Protein AF-A0A242C5A8-F1 (afdb_monomer_lite)

Structure (mmCIF, N/CA/C/O backbone):
data_AF-A0A242C5A8-F1
#
_entry.id   AF-A0A242C5A8-F1
#
loop_
_atom_site.group_PDB
_atom_site.id
_atom_site.type_symbol
_atom_site.label_atom_id
_atom_site.label_alt_id
_atom_site.label_comp_id
_atom_site.label_asym_id
_atom_site.label_entity_id
_atom_site.label_seq_id
_atom_site.pdbx_PDB_ins_code
_atom_site.Cartn_x
_atom_site.Cartn_y
_atom_site.Cartn_z
_atom_site.occupancy
_atom_site.B_iso_or_equiv
_atom_site.auth_seq_id
_atom_site.auth_comp_id
_atom_site.auth_asym_id
_atom_site.auth_atom_id
_atom_site.pdbx_PDB_model_num
ATOM 1 N N . MET A 1 1 ? -33.058 13.039 38.234 1.00 39.91 1 MET A N 1
ATOM 2 C CA . MET A 1 1 ? -32.446 13.280 36.909 1.00 39.91 1 MET A CA 1
ATOM 3 C C . MET A 1 1 ? -31.257 12.349 36.767 1.00 39.91 1 MET A C 1
ATOM 5 O O . MET A 1 1 ? -30.264 12.520 37.462 1.00 39.91 1 MET A O 1
ATOM 9 N N . GLU A 1 2 ? -31.403 11.298 35.969 1.00 43.56 2 GLU A N 1
ATOM 10 C CA . GLU A 1 2 ? -30.391 10.254 35.817 1.00 43.56 2 GLU A CA 1
ATOM 11 C C . GLU A 1 2 ? -29.192 10.812 35.029 1.00 43.56 2 GL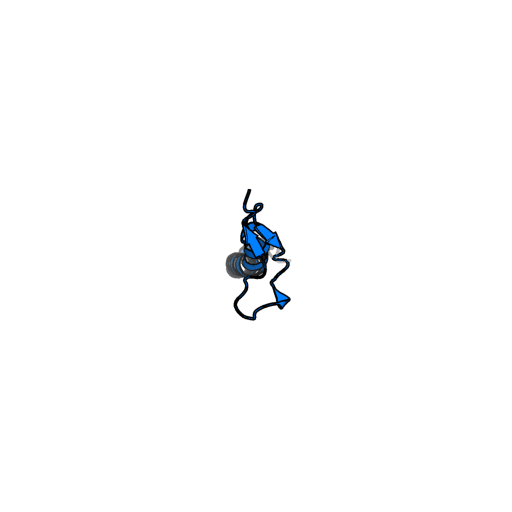U A C 1
ATOM 13 O O . GLU A 1 2 ? -29.326 11.210 33.869 1.00 43.56 2 GLU A O 1
ATOM 18 N N . LYS A 1 3 ? -28.016 10.904 35.666 1.00 53.75 3 LYS A N 1
ATOM 19 C CA . LYS A 1 3 ? -26.768 11.269 34.984 1.00 53.75 3 LYS A CA 1
ATOM 20 C C . LYS A 1 3 ? -26.409 10.127 34.034 1.00 53.75 3 LYS A C 1
ATOM 22 O O . LYS A 1 3 ? -25.744 9.178 34.438 1.00 53.75 3 LYS A O 1
ATOM 27 N N . LYS A 1 4 ? -26.831 10.223 32.768 1.00 57.75 4 LYS A N 1
ATOM 28 C CA . LYS A 1 4 ? -26.322 9.373 31.683 1.00 57.75 4 LYS A CA 1
ATOM 29 C C . LYS A 1 4 ? -24.810 9.568 31.624 1.00 57.75 4 LYS A C 1
ATOM 31 O O . LYS A 1 4 ? -24.337 10.560 31.074 1.00 57.75 4 LYS A O 1
ATOM 36 N N . SER A 1 5 ? -24.056 8.656 32.228 1.00 61.84 5 SER A N 1
ATOM 37 C CA . SER A 1 5 ? -22.605 8.617 32.117 1.00 61.84 5 SER A CA 1
ATOM 38 C C . SER A 1 5 ? -22.279 8.450 30.635 1.00 61.84 5 SER A C 1
ATOM 40 O O . SER A 1 5 ? -22.482 7.398 30.026 1.00 61.84 5 SER A O 1
ATOM 42 N N . GLN A 1 6 ? -21.877 9.551 30.001 1.00 63.66 6 GLN A N 1
ATOM 43 C CA . GLN A 1 6 ? -21.481 9.558 28.604 1.00 63.66 6 GLN A CA 1
ATOM 44 C C . GLN A 1 6 ? -20.159 8.799 28.507 1.00 63.66 6 GLN A C 1
ATOM 46 O O . GLN A 1 6 ? -19.079 9.368 28.624 1.00 63.66 6 GLN A O 1
ATOM 51 N N . LEU A 1 7 ? -20.251 7.475 28.369 1.00 67.19 7 LEU A N 1
ATOM 52 C CA . LEU A 1 7 ? -19.106 6.633 28.060 1.00 67.19 7 LEU A CA 1
ATOM 53 C C . LEU A 1 7 ? -18.372 7.243 26.852 1.00 67.19 7 LEU A C 1
ATOM 55 O O . LEU A 1 7 ? -19.035 7.572 25.862 1.00 67.19 7 LEU A O 1
ATOM 59 N N . PRO A 1 8 ? -17.036 7.386 26.914 1.00 72.06 8 PRO A N 1
ATOM 60 C CA . PRO A 1 8 ? -16.260 8.007 25.852 1.00 72.06 8 PRO A CA 1
ATOM 61 C C . PRO A 1 8 ? -16.569 7.390 24.483 1.00 72.06 8 PRO A C 1
ATOM 63 O O . PRO A 1 8 ? -16.717 6.169 24.373 1.00 72.06 8 PRO A O 1
ATOM 66 N N . TRP A 1 9 ? -16.647 8.212 23.433 1.00 69.44 9 TRP A N 1
ATOM 67 C CA . TRP A 1 9 ? -17.065 7.794 22.085 1.00 69.44 9 TRP A CA 1
ATOM 68 C C . TRP A 1 9 ? -16.269 6.588 21.550 1.00 69.44 9 TRP A C 1
ATOM 70 O O . TRP A 1 9 ? -16.839 5.684 20.933 1.00 69.44 9 TRP A O 1
ATOM 80 N N . TYR A 1 10 ? -14.978 6.514 21.883 1.00 66.88 10 TYR A N 1
ATOM 81 C CA . TYR A 1 10 ? -14.082 5.420 21.512 1.00 66.88 10 TYR A CA 1
ATOM 82 C C . TYR A 1 10 ? -14.4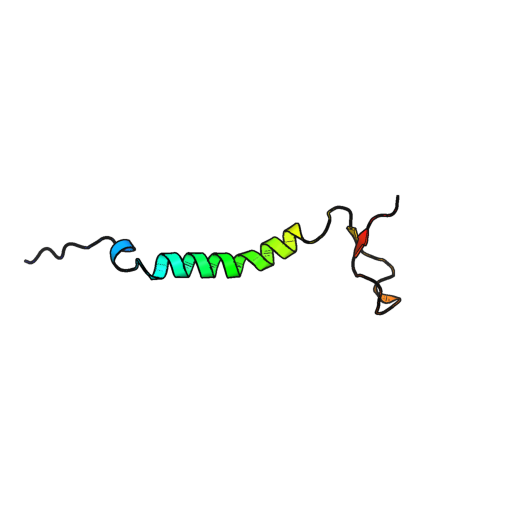37 4.084 22.189 1.00 66.88 10 TYR A C 1
ATOM 84 O O . TYR A 1 10 ? -14.137 3.028 21.643 1.00 66.88 10 TYR A O 1
ATOM 92 N N . LYS A 1 11 ? -15.120 4.087 23.349 1.00 67.81 11 LYS A N 1
ATOM 93 C CA . LYS A 1 11 ? -15.607 2.856 24.001 1.00 67.81 11 LYS A CA 1
ATOM 94 C C . LYS A 1 11 ? -16.844 2.279 23.312 1.00 67.81 11 LYS A C 1
ATOM 96 O O . LYS A 1 11 ? -17.005 1.064 23.320 1.00 67.81 11 LYS A O 1
ATOM 101 N N . ARG A 1 12 ? -17.691 3.120 22.706 1.00 67.31 12 ARG A N 1
ATOM 102 C CA . ARG A 1 12 ? -18.897 2.681 21.976 1.00 67.31 12 ARG A CA 1
ATOM 103 C C . ARG A 1 12 ? -18.583 2.131 20.587 1.00 67.31 12 ARG A C 1
ATOM 105 O O . ARG A 1 12 ? -19.300 1.268 20.101 1.00 67.31 12 ARG A O 1
ATOM 112 N N . LYS A 1 13 ? -17.516 2.623 19.951 1.00 68.69 13 LYS A N 1
ATOM 113 C CA . LYS A 1 13 ? -17.140 2.282 18.571 1.00 68.69 13 LYS A CA 1
ATOM 114 C C . LYS A 1 13 ? -15.802 1.541 18.467 1.00 68.69 13 LYS A C 1
ATOM 116 O O . LYS A 1 13 ? -15.106 1.670 17.466 1.00 68.69 13 LYS A O 1
ATOM 121 N N . LYS A 1 14 ? -15.454 0.734 19.476 1.00 73.81 14 LYS A N 1
ATOM 122 C CA . LYS A 1 14 ? -14.191 -0.029 19.510 1.00 73.81 14 LYS A CA 1
ATOM 123 C C . LYS A 1 14 ? -13.967 -0.914 18.283 1.00 73.81 14 LYS A C 1
ATOM 125 O O . LYS A 1 14 ? -12.825 -1.093 17.898 1.00 73.81 14 LYS A O 1
ATOM 130 N N . PHE A 1 15 ? -15.034 -1.434 17.675 1.00 80.25 15 PHE A N 1
ATOM 131 C CA . PHE A 1 15 ? -14.949 -2.264 16.469 1.00 80.25 15 PHE A CA 1
ATOM 132 C C . PHE A 1 15 ? -14.647 -1.457 15.197 1.00 80.25 15 PHE A C 1
ATOM 134 O O . PHE A 1 15 ? -13.944 -1.926 14.313 1.00 80.25 15 PHE A O 1
ATOM 141 N N . TYR A 1 16 ? -15.127 -0.216 15.111 1.00 82.56 16 TYR A N 1
ATOM 142 C CA . TYR A 1 16 ? -14.931 0.621 13.926 1.00 82.56 16 TYR A CA 1
ATOM 143 C C . TYR A 1 16 ? -13.517 1.191 13.836 1.00 82.56 16 TYR A C 1
ATOM 145 O O . TYR A 1 16 ? -13.057 1.497 12.744 1.00 82.56 16 TYR A O 1
ATOM 153 N N . LEU A 1 17 ? -12.826 1.320 14.973 1.00 85.50 17 LEU A N 1
ATOM 154 C CA . LEU A 1 17 ? -11.456 1.819 15.024 1.00 85.50 17 LEU A CA 1
ATOM 155 C C . LEU A 1 17 ? -10.473 0.932 14.222 1.00 85.50 17 LEU A C 1
ATOM 157 O O . LEU A 1 17 ? -9.838 1.464 13.317 1.00 85.50 17 LEU A O 1
ATOM 161 N N . PRO A 1 18 ? -1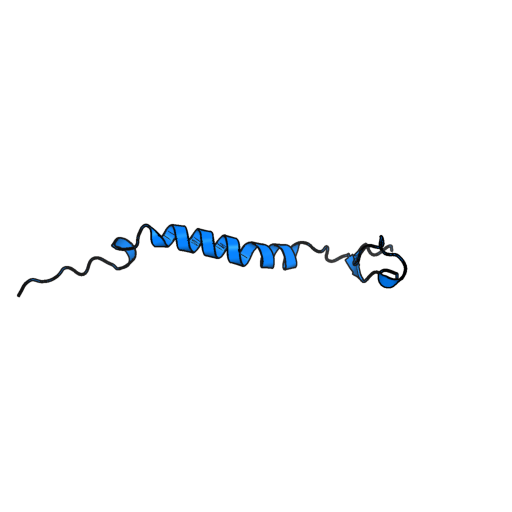0.366 -0.395 14.457 1.00 88.19 18 PRO A N 1
ATOM 162 C CA . PRO A 1 18 ? -9.497 -1.252 13.652 1.00 88.19 18 PRO A CA 1
ATOM 163 C C . PRO A 1 18 ? -9.952 -1.339 12.190 1.00 88.19 18 PRO A C 1
ATOM 165 O O . PRO A 1 18 ? -9.110 -1.331 11.300 1.00 88.19 18 PRO A O 1
ATOM 168 N N . VAL A 1 19 ? -11.263 -1.345 11.919 1.00 90.50 19 VAL A N 1
ATOM 169 C CA . VAL A 1 19 ? -11.790 -1.348 10.542 1.00 90.50 19 VAL A CA 1
ATOM 170 C C . VAL A 1 19 ? -11.364 -0.089 9.782 1.00 90.50 19 VAL A C 1
ATOM 172 O O . VAL A 1 19 ? -10.913 -0.185 8.645 1.00 90.50 19 VAL A O 1
ATOM 175 N N . ALA A 1 20 ? -11.445 1.085 10.411 1.00 89.62 20 ALA A N 1
ATOM 176 C CA . ALA A 1 20 ? -11.016 2.342 9.806 1.00 89.62 20 ALA A CA 1
ATOM 177 C C . ALA A 1 20 ? -9.507 2.362 9.524 1.00 89.62 20 ALA A C 1
ATOM 179 O O . ALA A 1 20 ? -9.095 2.859 8.481 1.00 89.62 20 ALA A O 1
ATOM 180 N N . VAL A 1 21 ? -8.691 1.786 10.413 1.00 90.88 21 VAL A N 1
ATOM 181 C CA . VAL A 1 21 ? -7.245 1.647 10.181 1.00 90.88 21 VAL A CA 1
ATOM 182 C C . VAL A 1 21 ? -6.977 0.748 8.977 1.00 90.88 21 VAL A C 1
ATOM 184 O O . VAL A 1 21 ? -6.226 1.143 8.092 1.00 90.88 21 VAL A O 1
ATOM 187 N N . VAL A 1 22 ? -7.624 -0.418 8.891 1.00 94.12 22 VAL A N 1
ATOM 188 C C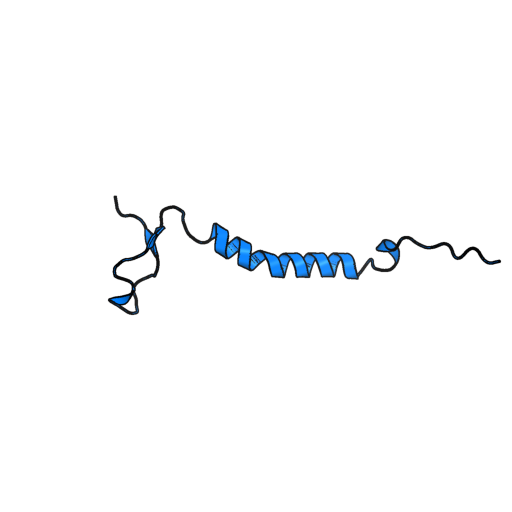A . VAL A 1 22 ? -7.455 -1.339 7.754 1.00 94.12 22 VAL A CA 1
ATOM 189 C C . VAL A 1 22 ? -7.876 -0.679 6.440 1.00 94.12 22 VAL A C 1
ATOM 191 O O . VAL A 1 22 ? -7.125 -0.717 5.470 1.00 94.12 22 VAL A O 1
ATOM 194 N N . LEU A 1 23 ? -9.036 -0.019 6.412 1.00 94.12 23 LEU A N 1
ATOM 195 C CA . LEU A 1 23 ? -9.515 0.689 5.222 1.00 94.12 23 LEU A CA 1
ATOM 196 C C . LEU A 1 23 ? -8.598 1.856 4.831 1.00 94.12 23 LEU A C 1
ATOM 198 O O . LEU A 1 23 ? -8.339 2.054 3.648 1.00 94.12 23 LEU A O 1
ATOM 202 N N . GLY A 1 24 ? -8.070 2.597 5.809 1.00 92.31 24 GLY A N 1
ATOM 203 C CA . GLY A 1 24 ? -7.103 3.666 5.569 1.00 92.31 24 GLY A CA 1
ATOM 204 C C . GLY A 1 24 ? -5.799 3.142 4.970 1.00 92.31 24 GLY A C 1
ATOM 205 O O . GLY A 1 24 ? -5.301 3.696 3.996 1.00 92.31 24 GLY A O 1
ATOM 206 N N . VAL A 1 25 ? -5.283 2.030 5.496 1.00 92.06 25 VAL A N 1
ATOM 207 C CA . VAL A 1 25 ? -4.078 1.372 4.973 1.00 92.06 25 VAL A CA 1
ATOM 208 C C . VAL A 1 25 ? -4.309 0.886 3.539 1.00 92.06 25 VAL A C 1
ATOM 210 O O . VAL A 1 25 ? -3.507 1.200 2.666 1.00 92.06 25 VAL A O 1
ATOM 213 N N . ILE A 1 26 ? -5.429 0.209 3.260 1.00 93.50 26 ILE A N 1
ATOM 214 C CA . ILE A 1 26 ? -5.775 -0.260 1.906 1.00 93.50 26 ILE A CA 1
ATOM 215 C C . ILE A 1 26 ? -5.908 0.910 0.922 1.00 93.50 26 ILE A C 1
ATOM 217 O O . ILE A 1 26 ? -5.455 0.800 -0.213 1.00 93.50 26 ILE A O 1
ATOM 221 N N . GLY A 1 27 ? -6.502 2.030 1.341 1.00 88.81 27 GLY A N 1
ATOM 222 C CA . GLY A 1 27 ? -6.669 3.204 0.483 1.00 88.81 27 GLY A CA 1
ATOM 223 C C . GLY A 1 27 ? -5.362 3.942 0.181 1.00 88.81 27 GLY A C 1
ATOM 224 O O . GLY A 1 27 ? -5.206 4.477 -0.912 1.00 88.81 27 GLY A O 1
ATOM 225 N N . VAL A 1 28 ? -4.415 3.962 1.124 1.00 88.94 28 VAL A N 1
ATOM 226 C CA . VAL A 1 28 ? -3.149 4.707 0.988 1.00 88.94 28 VAL A CA 1
ATOM 227 C C . VAL A 1 28 ? -2.038 3.861 0.351 1.00 88.94 28 VAL A C 1
ATOM 229 O O . VAL A 1 28 ? -1.146 4.412 -0.295 1.00 88.94 28 VAL A O 1
ATOM 232 N N . LEU A 1 29 ? -2.090 2.530 0.471 1.00 87.44 29 LEU A N 1
ATOM 233 C CA . LEU A 1 29 ? -1.061 1.633 -0.070 1.00 87.44 29 LEU A CA 1
ATOM 234 C C . LEU A 1 29 ? -0.792 1.825 -1.574 1.00 87.44 29 LEU A C 1
ATOM 236 O O . LEU A 1 29 ? 0.376 1.959 -1.933 1.00 87.44 29 LEU A O 1
ATOM 240 N N . PRO A 1 30 ? -1.810 1.870 -2.458 1.00 83.81 30 PRO A N 1
ATOM 241 C CA . PRO A 1 30 ? -1.588 2.036 -3.894 1.00 83.81 30 PRO A CA 1
ATOM 242 C C . PRO A 1 30 ? -0.864 3.342 -4.227 1.00 83.81 30 PRO A C 1
ATOM 244 O O . PRO A 1 30 ? 0.019 3.361 -5.080 1.00 83.81 30 PRO A O 1
ATOM 247 N N . SER A 1 31 ? -1.186 4.424 -3.513 1.00 84.06 31 SER A N 1
ATOM 248 C CA . SER A 1 31 ? -0.517 5.715 -3.683 1.00 84.06 31 SER A CA 1
ATOM 249 C C . SER A 1 31 ? 0.951 5.650 -3.262 1.00 84.06 31 SER A C 1
ATOM 251 O O . SER A 1 31 ? 1.804 6.186 -3.962 1.00 84.06 31 SER A O 1
ATOM 253 N N . LEU A 1 32 ? 1.269 4.950 -2.167 1.00 83.31 32 LEU A N 1
ATOM 254 C CA . LEU A 1 32 ? 2.655 4.747 -1.735 1.00 83.31 32 LEU A CA 1
ATOM 255 C C . LEU A 1 32 ? 3.442 3.881 -2.725 1.00 83.31 32 LEU A C 1
ATOM 257 O O . LEU A 1 32 ? 4.572 4.219 -3.062 1.00 83.31 32 LEU A O 1
ATOM 261 N N . VAL A 1 33 ? 2.845 2.804 -3.241 1.00 82.31 33 VAL A N 1
ATOM 262 C CA . VAL A 1 33 ? 3.475 1.963 -4.272 1.00 82.31 33 VAL A CA 1
ATOM 263 C C . VAL A 1 33 ? 3.707 2.758 -5.557 1.00 82.31 33 VAL A C 1
ATOM 265 O O . VAL A 1 33 ? 4.754 2.612 -6.170 1.00 82.31 33 VAL A O 1
ATOM 268 N N . SER A 1 34 ? 2.793 3.648 -5.944 1.00 79.06 34 SER A N 1
ATOM 269 C CA . SER A 1 34 ? 3.003 4.524 -7.102 1.00 79.06 34 SER A CA 1
ATOM 270 C C . SER A 1 34 ? 4.131 5.539 -6.890 1.00 79.06 34 SER A C 1
ATOM 272 O O . SER A 1 34 ? 4.818 5.875 -7.847 1.00 79.06 34 SER A O 1
ATOM 274 N N . LEU A 1 35 ? 4.310 6.043 -5.666 1.00 79.25 35 LEU A N 1
ATOM 275 C CA . LEU A 1 35 ? 5.354 7.015 -5.323 1.00 79.25 35 LEU A CA 1
ATOM 276 C C . LEU A 1 35 ? 6.746 6.383 -5.222 1.00 79.25 35 LEU A C 1
ATOM 278 O O . LEU A 1 35 ? 7.725 7.010 -5.609 1.00 79.25 35 LEU A O 1
ATOM 282 N N . PHE A 1 36 ? 6.836 5.162 -4.695 1.00 78.06 36 PHE A N 1
ATOM 283 C CA . PHE A 1 36 ? 8.112 4.493 -4.410 1.00 78.06 36 PHE A CA 1
ATOM 284 C C . PHE A 1 36 ? 8.429 3.317 -5.347 1.00 78.06 36 PHE A C 1
ATOM 286 O O . PHE A 1 36 ? 9.487 2.708 -5.221 1.00 78.06 36 PHE A O 1
ATOM 293 N N . GLY A 1 37 ? 7.518 2.959 -6.255 1.00 69.94 37 GLY A N 1
ATOM 294 C CA . GLY A 1 37 ? 7.648 1.803 -7.147 1.00 69.94 37 GLY A CA 1
ATOM 295 C C . GLY A 1 37 ? 8.415 2.064 -8.444 1.00 69.94 37 GLY A C 1
ATOM 296 O O . GLY A 1 37 ? 8.753 1.105 -9.131 1.00 69.94 37 GLY A O 1
ATOM 297 N N . VAL A 1 38 ? 8.699 3.325 -8.776 1.00 69.12 38 VAL A N 1
ATOM 298 C CA . VAL A 1 38 ? 9.543 3.703 -9.921 1.00 69.12 38 VAL A CA 1
ATOM 299 C C . VAL A 1 38 ? 10.937 4.045 -9.399 1.00 69.12 38 VAL A C 1
ATOM 301 O O . VAL A 1 38 ? 11.062 4.757 -8.400 1.00 69.12 38 VAL A O 1
ATOM 304 N N . SER A 1 39 ? 11.989 3.512 -10.029 1.00 69.81 39 SER A N 1
ATOM 305 C CA . SER A 1 39 ? 13.359 3.843 -9.637 1.00 69.81 39 SER A CA 1
ATOM 306 C C . SER A 1 39 ? 13.657 5.291 -10.022 1.00 69.81 39 SER A C 1
ATOM 308 O O . SER A 1 39 ? 13.290 5.726 -11.108 1.00 69.81 39 SER A O 1
ATOM 310 N N . ILE A 1 40 ? 14.340 6.043 -9.153 1.00 69.00 40 ILE A N 1
ATOM 311 C CA . ILE A 1 40 ? 14.735 7.439 -9.436 1.00 69.00 40 ILE A CA 1
ATOM 312 C C . ILE A 1 40 ? 15.631 7.517 -10.690 1.00 69.00 40 ILE A C 1
ATOM 314 O O . ILE A 1 40 ? 15.678 8.549 -11.353 1.00 69.00 40 ILE A O 1
ATOM 318 N N . ASP A 1 41 ? 16.299 6.412 -11.028 1.00 71.94 41 ASP A N 1
ATOM 319 C CA . ASP A 1 41 ? 17.217 6.291 -12.162 1.00 71.94 41 ASP A CA 1
ATOM 320 C C . ASP A 1 41 ? 16.531 5.878 -13.482 1.00 71.94 41 ASP A C 1
ATOM 322 O O . ASP A 1 41 ? 17.207 5.721 -14.506 1.00 71.94 41 ASP A O 1
ATOM 326 N N . ASP A 1 42 ? 15.212 5.660 -13.468 1.00 81.44 42 ASP A N 1
ATOM 327 C CA . ASP A 1 42 ? 14.449 5.318 -14.666 1.00 81.44 42 ASP A CA 1
ATOM 328 C C . ASP A 1 42 ? 14.009 6.596 -15.404 1.00 81.44 42 ASP A C 1
ATOM 330 O O . ASP A 1 42 ? 13.343 7.469 -14.848 1.00 81.44 42 ASP A O 1
ATOM 334 N N . GLU A 1 43 ? 14.354 6.701 -16.687 1.00 84.50 43 GLU A N 1
ATOM 335 C CA . GLU A 1 43 ? 13.938 7.790 -17.572 1.00 84.50 43 GLU A CA 1
ATOM 336 C C . GLU A 1 43 ? 12.842 7.312 -18.536 1.00 84.50 43 GLU A C 1
ATOM 338 O O . GLU A 1 43 ? 12.663 6.114 -18.791 1.00 84.50 43 GLU A O 1
ATOM 343 N N . PHE A 1 44 ? 12.070 8.266 -19.066 1.00 85.31 44 PHE A N 1
ATOM 344 C CA . PHE A 1 44 ? 11.053 7.972 -20.072 1.00 85.31 44 PHE A CA 1
ATOM 345 C C . PHE A 1 44 ? 11.715 7.381 -21.319 1.00 85.31 44 PHE A C 1
ATOM 347 O O . PHE A 1 44 ? 12.633 7.979 -21.881 1.00 85.31 44 PHE A O 1
ATOM 354 N N . ASN A 1 45 ? 11.240 6.215 -21.753 1.00 87.44 45 ASN A N 1
ATOM 355 C CA . ASN A 1 45 ? 11.765 5.540 -22.931 1.00 87.44 45 ASN A CA 1
ATOM 356 C C . ASN A 1 45 ? 11.289 6.269 -24.203 1.00 87.44 45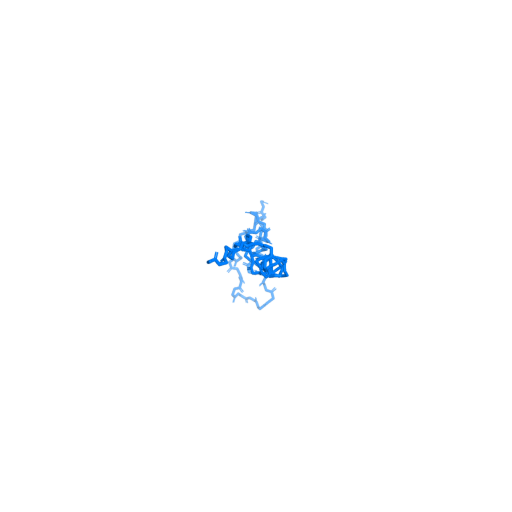 ASN A C 1
ATOM 358 O O . ASN A 1 45 ? 10.090 6.233 -24.495 1.00 87.44 45 ASN A O 1
ATOM 362 N N . PRO A 1 46 ? 12.178 6.907 -24.988 1.00 87.62 46 PRO A N 1
ATOM 363 C CA . PRO A 1 46 ? 11.776 7.612 -26.208 1.00 87.62 46 PRO A CA 1
ATOM 364 C C . PRO A 1 46 ? 11.156 6.668 -27.247 1.00 87.62 46 PRO A C 1
ATOM 366 O O . PRO A 1 46 ? 10.314 7.094 -28.035 1.00 87.62 46 PRO A O 1
ATOM 369 N N . ASP A 1 47 ? 11.506 5.382 -27.190 1.00 89.50 47 ASP A N 1
ATOM 370 C CA . ASP A 1 47 ? 11.018 4.350 -28.101 1.00 89.50 47 ASP A CA 1
ATOM 371 C C . ASP A 1 47 ? 9.732 3.667 -27.613 1.00 89.50 47 ASP A C 1
ATOM 373 O O . ASP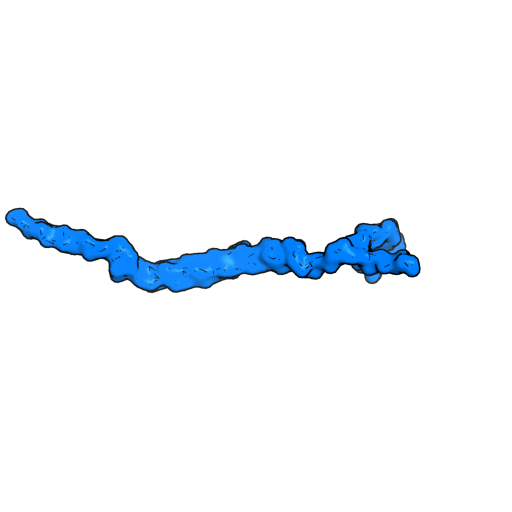 A 1 47 ? 9.280 2.701 -28.222 1.00 89.50 47 ASP A O 1
ATOM 377 N N . TYR A 1 48 ? 9.103 4.157 -26.537 1.00 89.31 48 TYR A N 1
ATOM 378 C CA . TYR A 1 48 ? 7.899 3.540 -25.965 1.00 89.31 48 TYR A CA 1
ATOM 379 C C . TYR A 1 48 ? 6.754 3.372 -26.976 1.00 89.31 48 TYR A C 1
ATOM 381 O O . TYR A 1 48 ? 5.999 2.407 -26.922 1.00 89.31 48 TYR A O 1
ATOM 389 N N . TYR A 1 49 ? 6.625 4.307 -27.919 1.00 91.12 49 TYR A N 1
ATOM 390 C CA . TYR A 1 49 ? 5.592 4.253 -28.955 1.00 91.12 49 TYR A CA 1
ATOM 391 C C . TYR A 1 49 ? 6.036 3.520 -30.228 1.00 91.12 49 TYR A C 1
ATOM 393 O O . TYR A 1 49 ? 5.242 3.394 -31.161 1.00 91.12 49 TYR A O 1
ATOM 401 N N . SER A 1 50 ? 7.285 3.054 -30.279 1.00 90.25 50 SER A N 1
ATOM 402 C CA . SER A 1 50 ? 7.872 2.404 -31.452 1.00 90.25 50 SER A CA 1
ATOM 403 C C . SER A 1 50 ? 7.567 0.905 -31.500 1.00 90.25 50 SER A C 1
ATOM 405 O O . SER A 1 50 ? 7.415 0.358 -32.591 1.00 90.25 50 SER A O 1
ATOM 407 N N . ASP A 1 51 ? 7.435 0.241 -30.347 1.00 87.75 51 ASP A N 1
ATOM 408 C CA . ASP A 1 51 ? 7.118 -1.190 -30.250 1.00 87.75 51 ASP A CA 1
ATOM 409 C C . ASP A 1 51 ? 6.181 -1.460 -29.051 1.00 87.75 51 ASP A C 1
ATOM 411 O O . ASP A 1 51 ? 6.419 -0.947 -27.958 1.00 87.75 51 ASP A O 1
ATOM 415 N N . PRO A 1 52 ? 5.121 -2.277 -29.206 1.00 85.19 52 PRO A N 1
ATOM 416 C CA . PRO A 1 52 ? 4.210 -2.634 -28.114 1.00 85.19 52 PRO A CA 1
ATOM 417 C C . PRO A 1 52 ? 4.861 -3.308 -26.896 1.00 85.19 52 PRO A C 1
ATOM 419 O O . PRO A 1 52 ? 4.247 -3.360 -25.831 1.00 85.19 52 PRO A O 1
ATOM 422 N N . ASN A 1 53 ? 6.059 -3.874 -27.050 1.00 89.25 53 ASN A N 1
ATOM 423 C CA . ASN A 1 53 ? 6.780 -4.580 -25.991 1.00 89.25 53 ASN A CA 1
ATOM 424 C C . ASN A 1 53 ? 7.778 -3.684 -25.248 1.00 89.25 53 ASN A C 1
ATOM 426 O O . ASN A 1 53 ? 8.433 -4.141 -24.309 1.00 89.25 53 ASN A O 1
ATOM 430 N N . GLU A 1 54 ? 7.919 -2.427 -25.662 1.00 86.75 54 GLU A N 1
ATOM 431 C CA . GLU A 1 54 ? 8.851 -1.496 -25.048 1.00 86.75 54 GLU A CA 1
ATOM 432 C C . GLU A 1 54 ? 8.319 -1.014 -23.688 1.00 86.75 54 GLU A C 1
ATOM 434 O O . GLU A 1 54 ? 7.182 -0.543 -23.586 1.00 86.75 54 GLU A O 1
ATOM 439 N N . PRO A 1 55 ? 9.102 -1.124 -22.598 1.00 87.38 55 PRO A N 1
ATOM 440 C CA . PRO A 1 55 ? 8.677 -0.603 -21.307 1.00 87.38 55 PRO A CA 1
ATOM 441 C C . PRO A 1 55 ? 8.587 0.928 -21.344 1.00 87.38 55 PRO A C 1
ATOM 443 O O . PRO A 1 55 ? 9.400 1.598 -21.982 1.00 87.38 55 PRO A O 1
ATOM 446 N N . MET A 1 56 ? 7.612 1.491 -20.622 1.00 87.38 56 MET A N 1
ATOM 447 C CA . MET A 1 56 ? 7.388 2.945 -20.540 1.00 87.38 56 MET A CA 1
ATOM 448 C C . MET A 1 56 ? 8.587 3.697 -19.951 1.00 87.38 56 MET A C 1
ATOM 450 O O . MET A 1 56 ? 8.892 4.815 -20.366 1.00 87.38 56 MET A O 1
ATOM 454 N N . PHE A 1 57 ? 9.286 3.066 -19.010 1.00 87.81 57 PHE A N 1
ATOM 455 C CA . PHE A 1 57 ? 10.471 3.609 -18.364 1.00 87.81 57 PHE A CA 1
ATOM 456 C C . PHE A 1 57 ? 11.636 2.629 -18.507 1.00 87.81 57 PHE A C 1
ATOM 458 O O . PHE A 1 57 ? 11.450 1.415 -18.381 1.00 87.81 57 PHE A O 1
ATOM 465 N N . LYS A 1 58 ? 12.832 3.154 -18.782 1.00 86.69 58 LYS A N 1
ATOM 466 C CA . LYS A 1 58 ? 14.081 2.388 -18.872 1.00 86.69 58 LYS A CA 1
ATOM 467 C C . LYS A 1 58 ? 15.127 3.013 -17.961 1.00 86.69 58 LYS A C 1
ATOM 469 O O . LYS A 1 58 ? 15.192 4.232 -17.833 1.00 86.69 58 LYS A O 1
ATOM 474 N N . LYS A 1 59 ? 16.001 2.180 -17.396 1.00 82.75 59 LYS A N 1
ATOM 475 C CA . LYS A 1 59 ? 17.176 2.667 -16.669 1.00 82.75 59 LYS A CA 1
ATOM 476 C C . LYS A 1 59 ? 18.054 3.511 -17.577 1.00 82.75 59 LYS A C 1
ATOM 478 O O . LYS A 1 59 ? 18.339 3.110 -18.707 1.00 82.75 59 LYS A O 1
ATOM 483 N N . LYS A 1 60 ? 18.554 4.619 -17.038 1.00 75.88 60 LYS A N 1
ATOM 484 C CA . LYS A 1 60 ? 19.591 5.419 -17.681 1.00 75.88 60 LYS A CA 1
ATOM 485 C C . LYS A 1 60 ? 20.835 4.559 -17.940 1.00 75.88 60 LYS A C 1
ATOM 487 O O . LYS A 1 60 ? 21.504 4.121 -17.004 1.00 75.88 60 LYS A O 1
ATOM 492 N N . GLN A 1 61 ? 21.138 4.289 -19.209 1.00 68.50 61 GLN A N 1
ATOM 493 C CA . GLN A 1 61 ? 22.443 3.758 -19.603 1.00 68.50 61 GLN A CA 1
ATOM 494 C C . GLN A 1 61 ? 23.420 4.938 -19.652 1.00 68.50 61 GLN A C 1
ATOM 496 O O . GLN A 1 61 ? 23.255 5.836 -20.474 1.00 68.50 61 GLN A O 1
ATOM 501 N N . ASN A 1 62 ? 24.373 4.960 -18.715 1.00 59.53 62 ASN A N 1
ATOM 502 C CA . ASN A 1 62 ? 25.531 5.860 -18.751 1.00 59.53 62 ASN A CA 1
ATOM 503 C C . ASN A 1 62 ? 26.475 5.494 -19.898 1.00 59.53 62 ASN A C 1
ATOM 505 O O . ASN A 1 62 ? 26.682 4.275 -20.104 1.00 59.53 62 ASN A O 1
#

Foldseek 3Di:
DDPPPPDDPCVVPVVVVVVVVVVVCVVCVVVVCVVPVDDPQWDQDPCCVVDVPDDRTDGDDD

Radius of gyration: 24.5 Å; chains: 1; bounding box: 58×18×68 Å

pLDDT: mean 79.09, std 12.25, range [39.91, 94.12]

Sequence (62 aa):
MEKKSQLPWYKRKKFYLPVAVVLGVIGVLPSLVSLFGVSIDDEFNPDYYSDPNEPMFKKKQN

Secondary structure (DSSP, 8-state):
--------HHHH-TTHHHHHHHHHHHHHHHHHHHHHSS-TTEEE-TTTTT-TTS-SEEE---